Protein AF-A0A1V5PAQ0-F1 (afdb_monomer)

Radius of gyration: 19.77 Å; Cα contacts (8 Å, |Δi|>4): 11; chains: 1; bounding box: 44×17×53 Å

Sequence (60 aa):
MKADDVIKQKFTKVFRGYDVEEVDLFLDEVIRTIETFESERDNLLAQIEVLSNKISHMDD

Structure (mmCIF, N/CA/C/O backbone):
data_AF-A0A1V5PAQ0-F1
#
_entry.id   AF-A0A1V5PAQ0-F1
#
loop_
_atom_site.group_PDB
_atom_site.id
_atom_site.type_symbol
_atom_site.label_atom_id
_atom_site.label_alt_id
_atom_site.label_comp_id
_atom_site.label_asym_id
_atom_site.label_entity_id
_atom_site.label_seq_id
_atom_site.pdbx_PDB_ins_code
_atom_site.Cartn_x
_atom_site.Cartn_y
_atom_site.Cartn_z
_atom_site.occupancy
_atom_site.B_iso_or_equiv
_atom_site.auth_seq_id
_atom_site.auth_comp_id
_atom_site.auth_asym_id
_atom_site.auth_atom_id
_atom_site.pdbx_PDB_model_num
ATOM 1 N N . MET A 1 1 ? 9.457 2.249 2.496 1.00 67.94 1 MET A N 1
ATOM 2 C CA . MET A 1 1 ? 8.161 1.774 3.003 1.00 67.94 1 MET A CA 1
ATOM 3 C C . MET A 1 1 ? 7.606 0.846 1.948 1.00 67.94 1 MET A C 1
ATOM 5 O O . MET A 1 1 ? 7.401 1.298 0.830 1.00 67.94 1 MET A O 1
ATOM 9 N N . LYS A 1 2 ? 7.509 -0.441 2.258 1.00 87.94 2 LYS A N 1
ATOM 10 C CA . LYS A 1 2 ? 6.871 -1.460 1.421 1.00 87.94 2 LYS A CA 1
ATOM 11 C C . LYS A 1 2 ? 5.388 -1.558 1.771 1.00 87.94 2 LYS A C 1
ATOM 13 O O . LYS A 1 2 ? 4.995 -1.122 2.852 1.00 87.94 2 LYS A O 1
ATOM 18 N N . ALA A 1 3 ? 4.590 -2.178 0.904 1.00 87.69 3 ALA A N 1
ATOM 19 C CA . ALA A 1 3 ? 3.190 -2.497 1.201 1.00 87.69 3 ALA A CA 1
ATOM 20 C C . ALA A 1 3 ? 3.047 -3.228 2.556 1.00 87.69 3 ALA A C 1
ATOM 22 O O . ALA A 1 3 ? 2.248 -2.837 3.405 1.00 87.69 3 ALA A O 1
ATOM 23 N N . ASP A 1 4 ? 3.935 -4.189 2.820 1.00 90.12 4 ASP A N 1
ATOM 24 C CA . ASP A 1 4 ? 4.057 -4.907 4.095 1.00 90.12 4 ASP A CA 1
ATOM 25 C C . ASP A 1 4 ? 4.214 -4.012 5.330 1.00 90.12 4 ASP A C 1
ATOM 27 O O . ASP A 1 4 ? 3.750 -4.373 6.415 1.00 90.12 4 ASP A O 1
ATOM 31 N N . ASP A 1 5 ? 4.910 -2.881 5.193 1.00 92.44 5 ASP A N 1
ATOM 32 C CA . ASP A 1 5 ? 5.138 -1.959 6.306 1.00 92.44 5 ASP A CA 1
ATOM 33 C C . ASP A 1 5 ? 3.829 -1.250 6.682 1.00 92.44 5 ASP A C 1
ATOM 35 O O . ASP A 1 5 ? 3.576 -1.011 7.860 1.00 92.44 5 ASP A O 1
ATOM 39 N N . VAL A 1 6 ? 2.976 -0.967 5.689 1.00 91.38 6 VAL A N 1
ATOM 40 C CA . VAL A 1 6 ? 1.660 -0.344 5.882 1.00 91.38 6 VAL A CA 1
ATOM 41 C C . VAL A 1 6 ? 0.688 -1.326 6.534 1.00 91.38 6 VAL A C 1
ATOM 43 O O . VAL A 1 6 ? 0.031 -0.970 7.507 1.00 91.38 6 VAL A O 1
ATOM 46 N N . ILE A 1 7 ? 0.670 -2.587 6.088 1.00 91.69 7 ILE A N 1
ATOM 47 C CA . ILE A 1 7 ? -0.188 -3.647 6.653 1.00 91.69 7 ILE A CA 1
ATOM 48 C C . ILE A 1 7 ? 0.131 -3.912 8.132 1.00 91.69 7 ILE A C 1
ATOM 50 O O . ILE A 1 7 ? -0.755 -4.187 8.941 1.00 91.69 7 ILE A O 1
ATOM 54 N N . LYS A 1 8 ? 1.414 -3.865 8.508 1.00 93.50 8 LYS A N 1
ATOM 55 C CA . LYS A 1 8 ? 1.863 -4.151 9.883 1.00 93.50 8 LYS A CA 1
ATOM 56 C C . LYS A 1 8 ? 1.715 -2.955 10.820 1.00 9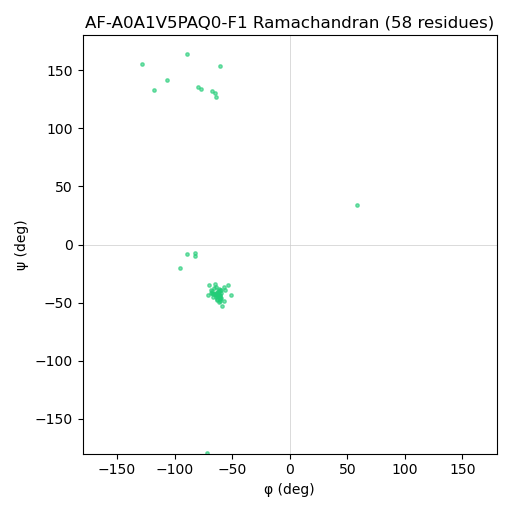3.50 8 LYS A C 1
ATOM 58 O O . LYS A 1 8 ? 1.897 -3.117 12.032 1.00 93.50 8 LYS A O 1
ATOM 63 N N . GLN A 1 9 ? 1.414 -1.774 10.287 1.00 93.44 9 GLN A N 1
ATOM 64 C CA . GLN A 1 9 ? 1.338 -0.557 11.071 1.00 93.44 9 GLN A CA 1
ATOM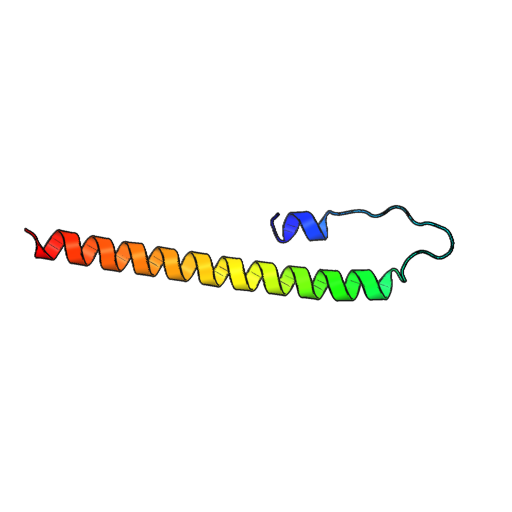 65 C C . GLN A 1 9 ? 0.150 -0.606 12.035 1.00 93.44 9 GLN A C 1
ATOM 67 O O . GLN A 1 9 ? -0.975 -0.930 11.667 1.00 93.44 9 GLN A O 1
ATOM 72 N N . LYS A 1 10 ? 0.402 -0.263 13.301 1.00 93.38 10 LYS A N 1
ATOM 73 C CA . LYS A 1 10 ? -0.632 -0.175 14.338 1.00 93.38 10 LYS A CA 1
ATOM 74 C C . LYS A 1 10 ? -0.723 1.244 14.865 1.00 93.38 10 LYS A C 1
ATOM 76 O O . LYS A 1 10 ? 0.288 1.840 15.232 1.00 93.38 10 LYS A O 1
ATOM 81 N N . PHE A 1 11 ? -1.946 1.751 14.958 1.00 93.25 11 PHE A N 1
ATOM 82 C CA . PHE A 1 11 ? -2.227 3.085 15.472 1.00 93.25 11 PHE A CA 1
ATOM 83 C C . PHE A 1 11 ? -2.850 3.022 16.867 1.00 93.25 11 PHE A C 1
ATOM 85 O O . PHE A 1 11 ? -3.677 2.159 17.171 1.00 93.25 11 PHE A O 1
ATOM 92 N N . THR A 1 12 ? -2.462 3.962 17.726 1.00 95.00 12 THR A N 1
ATOM 93 C CA . THR A 1 12 ? -3.094 4.153 19.036 1.00 95.00 12 THR A CA 1
ATOM 94 C C . THR A 1 12 ? -4.427 4.875 18.861 1.00 95.00 12 THR A C 1
ATOM 96 O O . THR A 1 12 ? -4.497 5.893 18.174 1.00 95.00 12 THR A O 1
ATOM 99 N N . LYS A 1 13 ? -5.484 4.389 19.519 1.00 93.69 13 LYS A N 1
ATOM 100 C CA . LYS A 1 13 ? -6.798 5.047 19.511 1.00 93.69 13 LYS A CA 1
ATOM 101 C C . LYS A 1 13 ? -6.818 6.221 20.491 1.00 93.69 13 LYS A C 1
ATOM 103 O O . LYS A 1 13 ? -6.368 6.085 21.627 1.00 93.69 13 LYS A O 1
ATOM 108 N N . VAL A 1 14 ? -7.379 7.352 20.067 1.00 94.19 14 VAL A N 1
ATOM 109 C CA . VAL A 1 14 ? -7.541 8.564 20.888 1.00 94.19 14 VAL A CA 1
ATOM 110 C C . VAL A 1 14 ? -8.986 9.059 20.844 1.00 94.19 14 VAL A C 1
ATOM 112 O O . VAL A 1 14 ? -9.723 8.775 19.899 1.00 94.19 14 VAL A O 1
ATOM 115 N N . PHE A 1 15 ? -9.412 9.792 21.876 1.00 92.06 15 PHE A N 1
ATOM 116 C CA . PHE A 1 15 ? -10.756 10.369 21.913 1.00 92.06 15 PHE A CA 1
ATOM 117 C C . PHE A 1 15 ? -10.927 11.394 20.781 1.00 92.06 15 PHE A C 1
ATOM 119 O O . PHE A 1 15 ? -10.118 12.313 20.671 1.00 92.06 15 PHE A O 1
ATOM 126 N N . ARG A 1 16 ? -11.978 11.233 19.959 1.00 92.88 16 ARG A N 1
ATOM 127 C CA . ARG A 1 16 ? -12.199 11.980 18.700 1.00 92.88 16 ARG A CA 1
ATOM 128 C C . ARG A 1 16 ? -11.069 11.821 17.665 1.00 92.88 16 ARG A C 1
ATOM 130 O O . ARG A 1 16 ? -10.752 12.769 16.954 1.00 92.88 16 ARG A O 1
ATOM 137 N N . GLY A 1 17 ? -10.446 10.643 17.606 1.00 94.25 17 GLY A N 1
ATOM 138 C CA . GLY A 1 17 ? -9.561 10.270 16.501 1.00 94.25 17 GLY A CA 1
ATOM 139 C C . GLY A 1 17 ? -10.323 9.995 15.201 1.00 94.25 17 GLY A C 1
ATOM 140 O O . GLY A 1 17 ? -11.549 10.098 15.161 1.00 94.25 17 GLY A O 1
ATOM 141 N N . TYR A 1 18 ? -9.580 9.631 14.156 1.00 96.25 18 TYR A N 1
ATOM 142 C CA . TYR A 1 18 ? -10.154 9.183 12.888 1.00 96.25 18 TYR A CA 1
ATOM 143 C C . TYR A 1 18 ? -11.021 7.932 13.064 1.00 96.25 18 TYR A C 1
ATOM 145 O O . TYR A 1 18 ? -10.793 7.135 13.983 1.00 96.25 18 TYR A O 1
ATOM 153 N N . ASP A 1 19 ? -11.991 7.765 12.166 1.00 95.44 19 ASP A N 1
ATOM 154 C CA . ASP A 1 19 ? -12.723 6.512 12.051 1.00 95.44 19 ASP A CA 1
ATOM 155 C C . ASP A 1 19 ? -11.760 5.410 11.592 1.00 95.44 19 ASP A C 1
ATOM 157 O O . ASP A 1 19 ? -10.980 5.590 10.65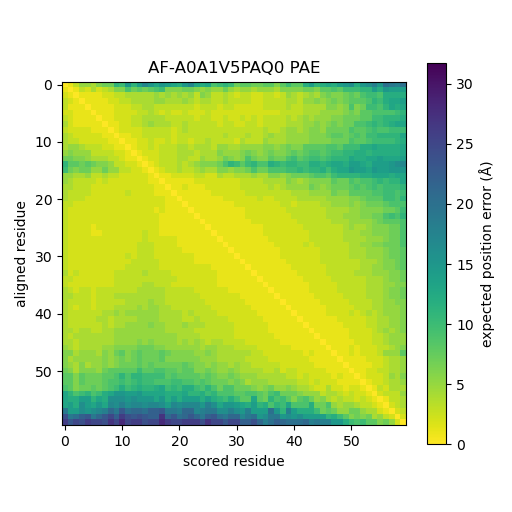8 1.00 95.44 19 ASP A O 1
ATOM 161 N N . VAL A 1 20 ? -11.776 4.282 12.298 1.00 93.69 20 VAL A N 1
ATOM 162 C CA . VAL A 1 20 ? -10.860 3.173 12.028 1.00 93.69 20 VAL A CA 1
ATOM 163 C C . VAL A 1 20 ? -11.170 2.542 10.673 1.00 93.69 20 VAL A C 1
ATOM 165 O O . VAL A 1 20 ? -10.239 2.240 9.939 1.00 93.69 20 VAL A O 1
ATOM 168 N N . GLU A 1 21 ? -12.449 2.399 10.319 1.00 95.75 21 GLU A N 1
ATOM 169 C CA . GLU A 1 21 ? -12.846 1.794 9.044 1.00 95.75 21 GLU A CA 1
ATOM 170 C C . GLU A 1 21 ? -12.458 2.691 7.865 1.00 95.75 21 GLU A C 1
ATOM 172 O O . GLU A 1 21 ? -11.965 2.204 6.850 1.00 95.75 21 GLU A O 1
ATOM 177 N N . GLU A 1 22 ? -12.611 4.010 8.006 1.00 97.38 22 GLU A N 1
ATOM 178 C CA . GLU A 1 22 ? -12.195 4.970 6.977 1.00 97.38 22 GLU A CA 1
ATOM 179 C C . GLU A 1 22 ? -10.673 4.957 6.773 1.00 97.38 22 GLU A C 1
ATOM 181 O O . GLU A 1 22 ? -10.195 4.960 5.637 1.00 97.38 22 GLU A O 1
ATOM 186 N N . VAL A 1 23 ? -9.906 4.901 7.868 1.00 96.19 23 VAL A N 1
ATOM 187 C CA . VAL A 1 23 ? -8.443 4.798 7.798 1.00 96.19 23 VAL A CA 1
ATOM 188 C C . VAL A 1 23 ? -8.026 3.486 7.144 1.00 96.19 23 VAL A C 1
ATOM 190 O O . VAL A 1 23 ? -7.174 3.517 6.262 1.00 96.19 23 VAL A O 1
ATOM 193 N N . ASP A 1 24 ? -8.627 2.357 7.516 1.00 95.69 24 ASP A N 1
ATOM 194 C CA . ASP A 1 24 ? -8.293 1.057 6.929 1.00 95.69 24 ASP A CA 1
ATOM 195 C C . ASP A 1 24 ? -8.584 1.035 5.415 1.00 95.69 24 ASP A C 1
ATOM 197 O O . ASP A 1 24 ? -7.722 0.639 4.630 1.00 95.69 24 ASP A O 1
ATOM 201 N N . LEU A 1 25 ? -9.731 1.571 4.977 1.00 97.50 25 LEU A N 1
ATOM 202 C CA . LEU A 1 25 ? -10.068 1.696 3.550 1.00 97.50 25 LEU A CA 1
ATOM 203 C C . LEU A 1 25 ? -9.067 2.564 2.776 1.00 97.50 25 LEU A C 1
ATOM 205 O O . LEU A 1 25 ? -8.716 2.251 1.634 1.00 97.50 25 LEU A O 1
ATOM 209 N N . PHE A 1 26 ? -8.598 3.651 3.388 1.00 97.12 26 PHE A N 1
ATOM 210 C CA . PHE A 1 26 ? -7.565 4.494 2.796 1.00 97.12 26 PHE A CA 1
ATOM 211 C C . PHE A 1 26 ? -6.216 3.766 2.717 1.00 97.12 26 PHE A C 1
ATOM 213 O O . PHE A 1 26 ? -5.529 3.835 1.697 1.00 97.12 26 PHE A O 1
ATOM 220 N N . LEU A 1 27 ? -5.832 3.029 3.762 1.00 96.62 27 LEU A N 1
ATOM 221 C CA . LEU A 1 27 ? -4.587 2.261 3.768 1.00 96.62 27 LEU A CA 1
ATOM 222 C C . LEU A 1 27 ? -4.604 1.140 2.723 1.00 96.62 27 LEU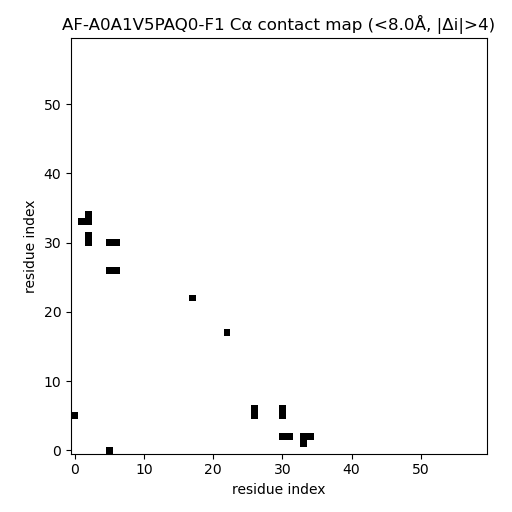 A C 1
ATOM 224 O O . LEU A 1 27 ? -3.577 0.914 2.084 1.00 96.62 27 LEU A O 1
ATOM 228 N N . ASP A 1 28 ? -5.755 0.519 2.462 1.00 96.69 28 ASP A N 1
ATOM 229 C CA . ASP A 1 28 ? -5.920 -0.428 1.355 1.00 96.69 28 ASP A CA 1
ATOM 230 C C . ASP A 1 28 ? -5.639 0.220 -0.013 1.00 96.69 28 ASP A C 1
ATOM 232 O O . ASP A 1 28 ? -5.039 -0.396 -0.897 1.00 96.69 28 ASP A O 1
ATOM 236 N N . GLU A 1 29 ? -6.054 1.474 -0.219 1.00 97.19 29 GLU A N 1
ATOM 237 C CA . GLU A 1 29 ? -5.748 2.225 -1.444 1.00 97.19 29 GLU A CA 1
ATOM 238 C C . GLU A 1 29 ? -4.259 2.566 -1.554 1.00 97.19 29 GLU A C 1
ATOM 240 O O . GLU A 1 29 ? -3.656 2.411 -2.623 1.00 97.19 29 GLU A O 1
ATOM 245 N N . VAL A 1 30 ? -3.645 2.965 -0.441 1.00 96.25 30 VAL A N 1
ATOM 246 C CA . VAL A 1 30 ? -2.205 3.227 -0.362 1.00 96.25 30 VAL A CA 1
ATOM 247 C C . VAL A 1 30 ? -1.406 1.965 -0.686 1.00 96.25 30 VAL A C 1
ATOM 249 O O . VAL A 1 30 ? -0.449 2.039 -1.455 1.00 96.25 30 VAL A O 1
ATOM 252 N N . ILE A 1 31 ? -1.810 0.804 -0.163 1.00 95.88 31 ILE A N 1
ATOM 253 C CA . ILE A 1 31 ? -1.176 -0.490 -0.453 1.00 95.88 31 ILE A CA 1
ATOM 254 C C . ILE A 1 31 ? -1.228 -0.789 -1.954 1.00 95.88 31 ILE A C 1
ATOM 256 O O . ILE A 1 31 ? -0.175 -0.985 -2.561 1.00 95.88 31 ILE A O 1
ATOM 260 N N . ARG A 1 32 ? -2.416 -0.727 -2.574 1.00 96.19 32 ARG A N 1
ATOM 261 C CA . ARG A 1 32 ? -2.580 -0.953 -4.025 1.00 96.19 32 ARG A CA 1
ATOM 262 C C . ARG A 1 32 ? -1.706 -0.021 -4.861 1.00 96.19 32 ARG A C 1
ATOM 264 O O . ARG A 1 32 ? -1.135 -0.420 -5.877 1.00 96.19 32 ARG A O 1
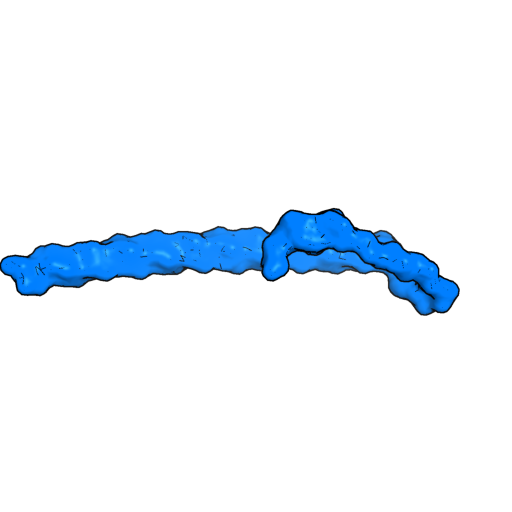ATOM 271 N N . THR A 1 33 ? -1.598 1.230 -4.428 1.00 96.44 33 THR A N 1
ATOM 272 C CA . THR A 1 33 ? -0.778 2.242 -5.097 1.00 96.44 33 THR A CA 1
ATOM 273 C C . THR A 1 33 ? 0.709 1.906 -4.998 1.00 96.44 33 THR A C 1
ATOM 275 O O . THR A 1 33 ? 1.418 1.963 -6.001 1.00 96.44 33 THR A O 1
ATOM 278 N N . ILE A 1 34 ? 1.187 1.506 -3.814 1.00 95.56 34 ILE A N 1
ATOM 279 C CA . ILE A 1 34 ? 2.577 1.078 -3.615 1.00 95.56 34 ILE A CA 1
ATOM 280 C C . ILE A 1 34 ? 2.891 -0.134 -4.495 1.00 95.56 34 ILE A C 1
ATOM 282 O O . ILE A 1 34 ? 3.889 -0.108 -5.208 1.00 95.56 34 ILE A O 1
ATOM 286 N N . GLU A 1 35 ? 2.038 -1.158 -4.497 1.00 95.00 35 GLU A N 1
ATOM 287 C CA . GLU A 1 35 ? 2.235 -2.363 -5.315 1.00 95.00 35 GLU A CA 1
ATOM 288 C C . GLU A 1 35 ? 2.304 -2.037 -6.812 1.00 95.00 35 GLU A C 1
ATOM 290 O O . GLU A 1 35 ? 3.166 -2.552 -7.528 1.00 95.00 35 GLU A O 1
ATOM 295 N N . THR A 1 36 ? 1.440 -1.131 -7.279 1.00 96.31 36 THR A N 1
ATOM 296 C CA . THR A 1 36 ? 1.443 -0.664 -8.671 1.00 96.31 36 THR A CA 1
ATOM 297 C C . THR A 1 36 ? 2.765 0.020 -9.014 1.00 96.31 36 THR A C 1
ATOM 299 O O . THR A 1 36 ? 3.413 -0.351 -9.992 1.00 96.31 36 THR A O 1
ATOM 302 N N . PHE A 1 37 ? 3.224 0.957 -8.179 1.00 95.88 37 PHE A N 1
ATOM 303 C CA . PHE A 1 37 ? 4.499 1.640 -8.401 1.00 95.88 37 PHE A CA 1
ATOM 304 C C . PHE A 1 37 ? 5.705 0.701 -8.328 1.00 95.88 37 PHE A C 1
ATOM 306 O O . PHE A 1 37 ? 6.663 0.879 -9.080 1.00 95.88 37 PHE A O 1
ATOM 313 N N . GLU A 1 38 ? 5.690 -0.294 -7.439 1.00 94.38 38 GLU A N 1
ATOM 314 C CA . GLU A 1 38 ? 6.757 -1.294 -7.374 1.00 94.38 38 GLU A CA 1
ATOM 315 C C . GLU A 1 38 ? 6.801 -2.144 -8.648 1.00 94.38 38 GLU A C 1
ATOM 317 O O . GLU A 1 38 ? 7.882 -2.341 -9.204 1.00 94.38 38 GLU A O 1
ATOM 322 N N . SER A 1 39 ? 5.644 -2.565 -9.165 1.00 94.88 39 SER A N 1
ATOM 323 C CA . SER A 1 39 ? 5.561 -3.303 -10.428 1.00 94.88 39 SER A CA 1
ATOM 324 C C . SER A 1 39 ? 6.041 -2.472 -11.623 1.00 94.88 39 SER A C 1
ATOM 326 O O . SER A 1 39 ? 6.820 -2.958 -12.447 1.00 94.88 39 SER A O 1
ATOM 328 N N . GLU A 1 40 ? 5.630 -1.205 -11.706 1.00 95.94 40 GLU A N 1
ATOM 329 C CA . GLU A 1 40 ? 6.074 -0.284 -12.756 1.00 95.94 40 GLU A CA 1
ATOM 330 C C . GLU A 1 40 ? 7.582 -0.037 -12.693 1.00 95.94 40 GLU A C 1
ATOM 332 O O . GLU A 1 40 ? 8.264 -0.102 -13.718 1.00 95.94 40 GLU A O 1
ATOM 337 N N . ARG A 1 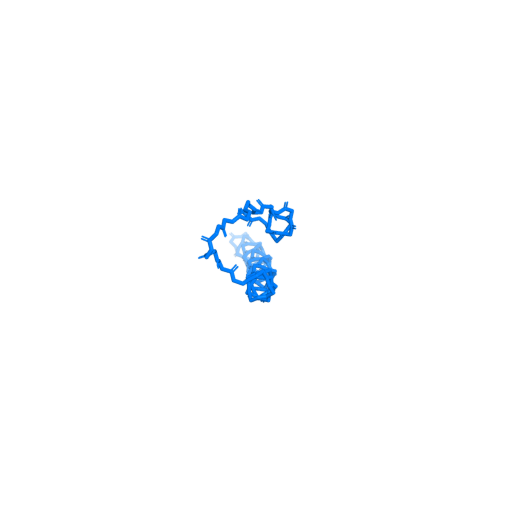41 ? 8.125 0.189 -11.491 1.00 96.06 41 ARG A N 1
ATOM 338 C CA . ARG A 1 41 ? 9.567 0.337 -11.270 1.00 96.06 41 ARG A CA 1
ATOM 339 C C . ARG A 1 41 ? 10.323 -0.888 -11.772 1.00 96.06 41 ARG A C 1
ATOM 341 O O . ARG A 1 41 ? 11.309 -0.732 -12.488 1.00 96.06 41 ARG A O 1
ATOM 348 N N . ASP A 1 42 ? 9.879 -2.085 -11.405 1.00 96.00 42 ASP A N 1
ATOM 349 C CA . ASP A 1 42 ? 10.569 -3.324 -11.767 1.00 96.00 42 ASP A CA 1
ATOM 350 C C . ASP A 1 42 ? 10.525 -3.565 -13.284 1.00 96.00 42 ASP A C 1
ATOM 352 O O . ASP A 1 42 ? 11.526 -3.960 -13.884 1.00 96.00 42 ASP A O 1
ATOM 356 N N . ASN A 1 43 ? 9.407 -3.230 -13.932 1.00 96.94 43 ASN A N 1
ATOM 357 C CA . ASN A 1 43 ? 9.284 -3.268 -15.387 1.00 96.94 43 ASN A CA 1
ATOM 358 C C . ASN A 1 43 ? 10.248 -2.280 -16.069 1.00 96.94 43 ASN A C 1
ATOM 360 O O . ASN A 1 43 ? 10.980 -2.653 -16.986 1.00 96.94 43 ASN A O 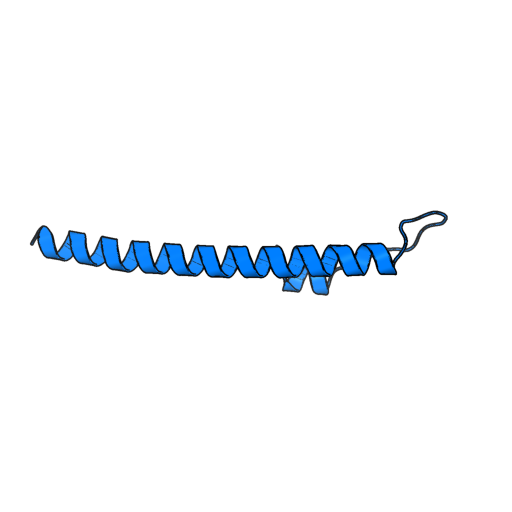1
ATOM 364 N N . LEU A 1 44 ? 10.299 -1.031 -15.597 1.00 96.44 44 LEU A N 1
ATOM 365 C CA . LEU A 1 44 ? 11.206 -0.020 -16.141 1.00 96.44 44 LEU A CA 1
ATOM 366 C C . LEU A 1 44 ? 12.675 -0.426 -15.981 1.00 96.44 44 LEU A C 1
ATOM 368 O O . LEU A 1 44 ? 13.455 -0.263 -16.917 1.00 96.44 44 LEU A O 1
ATOM 372 N N . LEU A 1 45 ? 13.051 -0.995 -14.834 1.00 95.69 45 LEU A N 1
ATOM 373 C CA . LEU A 1 45 ? 14.407 -1.498 -14.612 1.00 95.69 45 LEU A CA 1
ATOM 374 C C . LEU A 1 45 ? 14.757 -2.641 -15.572 1.00 95.69 45 LEU A C 1
ATOM 376 O O . LEU A 1 45 ? 15.837 -2.619 -16.160 1.00 95.69 45 LEU A O 1
ATOM 380 N N . ALA A 1 46 ? 13.836 -3.581 -15.804 1.00 95.88 46 ALA A N 1
ATOM 381 C CA . ALA A 1 46 ? 14.037 -4.653 -16.779 1.00 95.88 46 ALA A CA 1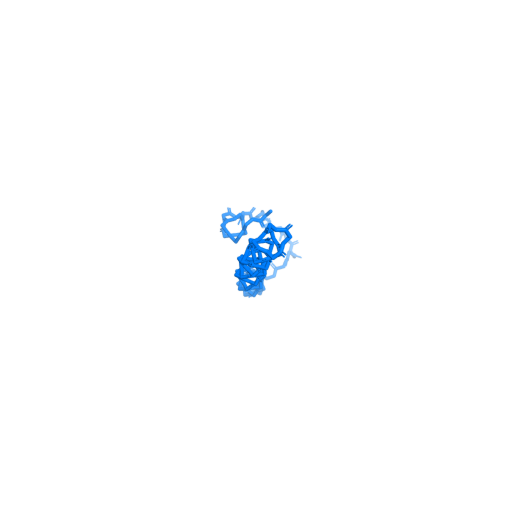
ATOM 382 C C . ALA A 1 46 ? 14.198 -4.110 -18.212 1.00 95.88 46 ALA A C 1
ATOM 384 O O . ALA A 1 46 ? 15.060 -4.567 -18.963 1.00 95.88 46 ALA A O 1
ATOM 385 N N . GLN A 1 47 ? 13.414 -3.097 -18.596 1.00 96.06 47 GLN A N 1
ATOM 386 C CA . GLN A 1 47 ? 13.569 -2.437 -19.897 1.00 96.06 47 GLN A CA 1
ATOM 387 C C . GLN A 1 47 ? 14.928 -1.740 -20.027 1.00 96.06 47 GLN A C 1
ATOM 389 O O . GLN A 1 47 ? 15.574 -1.853 -21.069 1.00 96.06 47 GLN A O 1
ATOM 394 N N . ILE A 1 48 ? 15.379 -1.048 -18.976 1.00 95.81 48 ILE A N 1
ATOM 395 C CA . ILE A 1 48 ? 16.695 -0.396 -18.942 1.00 95.81 48 ILE A CA 1
ATOM 396 C C . ILE A 1 48 ? 17.810 -1.431 -19.107 1.00 95.81 48 ILE A C 1
ATOM 398 O O . ILE A 1 48 ? 18.718 -1.207 -19.902 1.00 95.81 48 ILE A O 1
ATOM 402 N N . GLU A 1 49 ? 17.736 -2.569 -18.416 1.00 96.12 49 GLU A N 1
ATOM 403 C CA . GLU A 1 49 ? 18.725 -3.646 -18.533 1.00 96.12 49 GLU A CA 1
ATOM 404 C C . GLU A 1 49 ? 18.797 -4.197 -19.964 1.00 96.12 49 GLU A C 1
ATOM 406 O O . GLU A 1 49 ? 19.879 -4.301 -20.547 1.00 96.12 49 GLU A O 1
ATOM 411 N N . VAL A 1 50 ? 17.643 -4.480 -20.575 1.00 95.19 50 VAL A N 1
ATOM 412 C CA . VAL A 1 50 ? 17.565 -4.965 -21.960 1.00 95.19 50 VAL A CA 1
ATOM 413 C C . VAL A 1 50 ? 18.158 -3.952 -22.941 1.00 95.19 50 VAL A C 1
ATOM 415 O O . VAL A 1 50 ? 18.935 -4.324 -23.823 1.00 95.19 50 VAL A O 1
ATOM 418 N N . LEU A 1 51 ? 17.809 -2.672 -22.799 1.00 94.06 51 LEU A N 1
ATOM 419 C CA . LEU A 1 51 ? 18.318 -1.610 -23.667 1.00 94.06 51 LEU A CA 1
ATOM 420 C C . LEU A 1 51 ? 19.820 -1.390 -23.474 1.00 94.06 51 LEU A C 1
ATOM 422 O O . LEU A 1 51 ? 20.542 -1.270 -24.461 1.00 94.06 51 LEU A O 1
ATOM 426 N N . SER A 1 52 ? 20.295 -1.397 -22.230 1.00 93.56 52 SER A N 1
ATOM 427 C CA . SER A 1 52 ?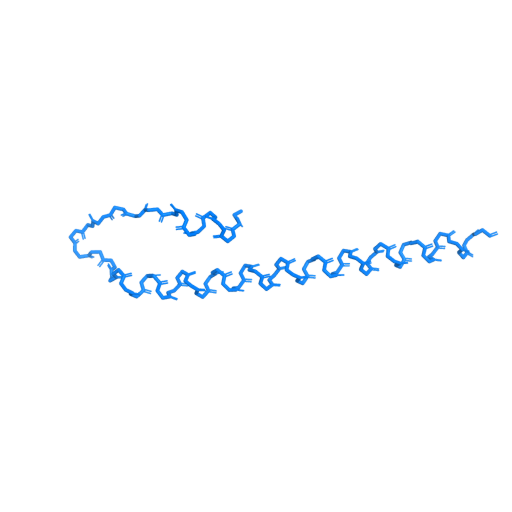 21.716 -1.281 -21.893 1.00 93.56 52 SER A CA 1
ATOM 428 C C . SER A 1 52 ? 22.529 -2.413 -22.520 1.00 93.56 52 SER A C 1
ATOM 430 O O . SER A 1 52 ? 23.549 -2.163 -23.161 1.00 93.56 52 SER A O 1
ATOM 432 N N . ASN A 1 53 ? 22.048 -3.655 -22.410 1.00 92.69 53 ASN A N 1
ATOM 433 C CA . ASN A 1 53 ? 22.690 -4.805 -23.043 1.00 92.69 53 ASN A CA 1
ATOM 434 C C . ASN A 1 53 ? 22.715 -4.668 -24.568 1.00 92.69 53 ASN A C 1
ATOM 436 O O . ASN A 1 53 ? 23.731 -4.965 -25.194 1.00 92.69 53 ASN A O 1
ATOM 440 N N . LYS A 1 54 ? 21.627 -4.183 -25.176 1.00 90.88 54 LYS A N 1
ATOM 441 C CA . LYS A 1 54 ? 21.554 -3.981 -26.627 1.00 90.88 54 LYS A CA 1
ATOM 442 C C . LYS A 1 54 ? 22.548 -2.931 -27.121 1.00 90.88 54 LYS A C 1
ATOM 444 O O . LYS A 1 54 ? 23.168 -3.157 -28.151 1.00 90.88 54 LYS A O 1
ATOM 449 N N . ILE A 1 55 ? 22.703 -1.823 -26.397 1.00 90.56 55 ILE A N 1
ATOM 450 C CA . ILE A 1 55 ? 23.684 -0.779 -26.728 1.00 90.56 55 ILE A CA 1
ATOM 451 C C . ILE A 1 55 ? 25.103 -1.349 -26.642 1.00 90.56 55 ILE A C 1
ATOM 453 O O . ILE A 1 55 ? 25.854 -1.230 -27.601 1.00 90.56 55 ILE A O 1
ATOM 457 N N . SER A 1 56 ? 25.431 -2.071 -25.564 1.00 88.12 56 SER A N 1
ATOM 458 C CA . SER A 1 56 ? 26.759 -2.680 -25.400 1.00 88.12 56 SER A CA 1
ATOM 459 C C . SER A 1 56 ? 27.146 -3.626 -26.540 1.00 88.12 56 SER A C 1
ATOM 461 O O . SER A 1 56 ? 28.309 -3.664 -26.906 1.00 88.12 56 SER A O 1
ATOM 463 N N . HIS A 1 57 ? 26.197 -4.382 -27.102 1.00 79.38 57 HIS A N 1
ATOM 464 C CA . HIS A 1 57 ? 26.463 -5.305 -28.216 1.00 79.38 57 HIS A CA 1
ATOM 465 C C . HIS A 1 57 ? 26.482 -4.618 -29.593 1.00 79.38 57 HIS A C 1
ATOM 467 O O . HIS A 1 57 ? 26.743 -5.282 -30.591 1.00 79.38 57 HIS A O 1
ATOM 473 N N . MET A 1 58 ? 26.121 -3.334 -29.678 1.00 75.88 58 MET A N 1
ATOM 474 C CA . MET A 1 58 ? 26.168 -2.546 -30.917 1.00 75.88 58 MET A CA 1
ATOM 475 C C . MET A 1 58 ? 27.457 -1.726 -31.048 1.00 75.88 58 MET A C 1
ATOM 477 O O . MET A 1 58 ? 27.776 -1.307 -32.160 1.00 75.88 58 MET A O 1
ATOM 481 N N . ASP A 1 59 ? 28.153 -1.483 -29.935 1.00 69.94 59 ASP A N 1
ATOM 482 C CA . ASP A 1 59 ? 29.427 -0.758 -29.889 1.00 69.94 59 ASP A CA 1
ATOM 483 C C . ASP A 1 59 ? 30.662 -1.681 -30.069 1.00 69.94 59 ASP A C 1
ATOM 485 O O . ASP A 1 59 ? 31.770 -1.168 -30.244 1.00 69.94 59 ASP A O 1
ATOM 489 N N . ASP A 1 60 ? 30.467 -3.010 -30.068 1.00 53.41 60 ASP A N 1
ATOM 490 C CA . ASP A 1 60 ? 31.452 -4.060 -30.414 1.00 53.41 60 ASP A CA 1
ATOM 491 C C . ASP A 1 60 ? 31.355 -4.480 -31.898 1.00 53.41 60 ASP A C 1
ATOM 493 O O . ASP A 1 60 ? 32.418 -4.711 -32.529 1.00 53.41 60 ASP A O 1
#

pLDDT: mean 92.36, std 7.76, range [53.41, 97.5]

Solvent-accessible surface area (backbone atoms only — not comparable to full-atom values): 3660 Å² total; per-residue (Å²): 134,54,48,69,56,61,74,69,58,80,80,87,89,56,93,92,52,80,60,66,68,62,50,51,57,49,50,55,51,51,33,54,50,46,53,50,52,52,52,52,51,54,50,52,51,52,52,48,53,54,51,52,53,52,51,60,68,69,80,109

Foldseek 3Di:
DALVVLVPDDDDDDDPDDDPVVVVVVNVVVSVVRVVVVVVVVVVVVVVVVVVVVVVVVVD

Secondary structure (DSSP, 8-state):
--HHHHHT------TT---HHHHHHHHHHHHHHHHHHHHHHHHHHHHHHHHHHHHHTT--

Mean predicted aligned error: 4.99 Å

Nearest PDB structures (foldseek):
  6gp7-assembly1_B  TM=9.960E-01  e=9.626E-03  Bacillus subtilis subsp. subtilis str. 168
  6gpz-assembly1_B  TM=9.756E-01  e=1.036E-02  Bacillus subtilis subsp. subtilis str. 168
  6gqn-assembly1_B  TM=9.761E-01  e=1.393E-02  Streptococcus pneumoniae R6
  4ug3-assembly1_A  TM=9.453E-01  e=1.615E-02  Bacillus subtilis subsp. subtilis str. 168
  4ug3-assembly2_C  TM=9.819E-01  e=4.226E-02  Bacillus subtilis subsp. subtilis str. 168